Protein AF-A0A968Q126-F1 (afdb_monomer_lite)

pLDDT: mean 70.18, std 9.57, range [45.12, 82.25]

Radi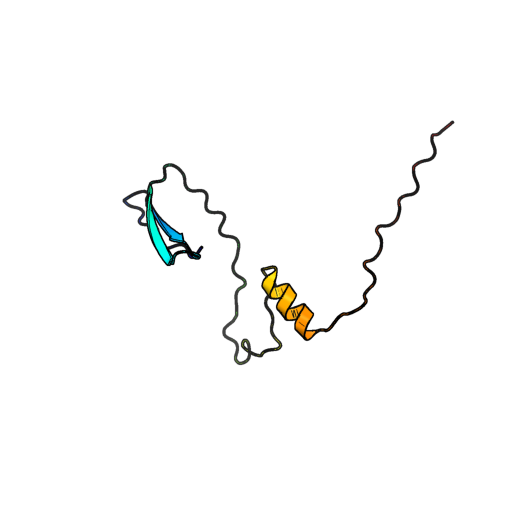us of gyration: 23.12 Å; chains: 1; bounding box: 36×68×41 Å

Foldseek 3Di:
DDWDDDDPVQQKTWDADPVVRDIDIDHDPDDDDPPDDDDDQPPDPCCPPLVNFDPDDPVSVVSVCVVVDPDPPPPPDDPPDPDDDPDD

Sequence (88 aa):
MKLPPLTGEAKTVQVHNLDTGEAYREAYDKLGLSLGAMPIRPNLPGIDHPNIYVLRSIPDMDAIMARLGPQSTPLATPPTTPARRPCI

Secondary structure (DSSP, 8-state):
-PPPP-BTTTTEEEEE-TTT--EEEEE-SS-----PPPPP----TTTT-TT----SSHHHHHHHHHHH------------PPPPPP--

Structure (mmCIF, N/CA/C/O backbone):
data_AF-A0A968Q126-F1
#
_entry.id   AF-A0A968Q126-F1
#
loop_
_atom_site.group_PDB
_atom_site.id
_atom_site.type_symbol
_atom_site.label_atom_id
_atom_site.label_alt_id
_atom_site.label_comp_id
_atom_site.label_asym_id
_atom_site.label_entity_id
_atom_site.label_seq_id
_atom_site.pdbx_PDB_ins_code
_atom_site.Cartn_x
_atom_site.Cartn_y
_atom_site.Cartn_z
_atom_site.occupancy
_atom_site.B_iso_or_equiv
_atom_site.auth_seq_id
_atom_site.auth_comp_id
_atom_site.auth_asym_id
_atom_site.auth_atom_id
_atom_site.pdbx_PDB_model_num
ATOM 1 N N . MET A 1 1 ? -2.036 -1.336 6.256 1.00 45.12 1 MET A N 1
ATOM 2 C CA . MET A 1 1 ? -3.234 -1.749 7.005 1.00 45.12 1 MET A CA 1
ATOM 3 C C . MET A 1 1 ? -4.087 -2.632 6.107 1.00 45.12 1 MET A C 1
ATOM 5 O O . MET A 1 1 ? -4.743 -2.122 5.208 1.00 45.12 1 MET A O 1
ATOM 9 N N . LYS A 1 2 ? -4.020 -3.955 6.267 1.00 46.12 2 LYS A N 1
ATOM 10 C CA . LYS A 1 2 ? -4.936 -4.881 5.584 1.00 46.12 2 LYS A CA 1
ATOM 11 C C . LYS A 1 2 ? -6.090 -5.122 6.549 1.00 46.12 2 LYS A C 1
ATOM 13 O O . LYS A 1 2 ? -5.820 -5.578 7.654 1.00 46.12 2 LYS A O 1
ATOM 18 N N . LEU A 1 3 ? -7.31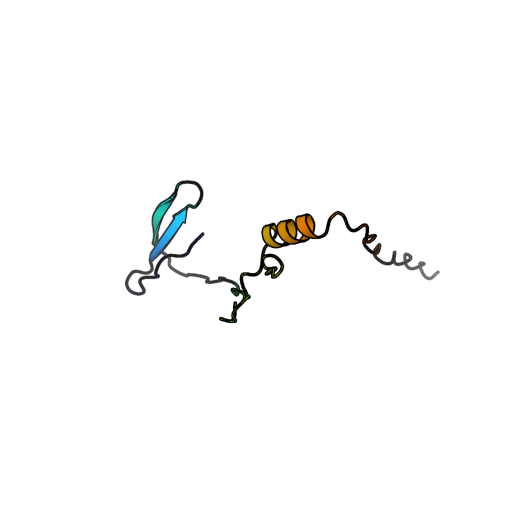6 -4.729 6.190 1.00 52.19 3 LEU A N 1
ATOM 19 C CA . LEU A 1 3 ? -8.451 -4.861 7.103 1.00 52.19 3 LEU A CA 1
ATOM 20 C C . LEU A 1 3 ? -8.905 -6.339 7.145 1.00 52.19 3 LEU A C 1
ATOM 22 O O . LEU A 1 3 ? -9.211 -6.902 6.092 1.00 52.19 3 LEU A O 1
ATOM 26 N N . PRO A 1 4 ? -8.914 -6.982 8.315 1.00 56.28 4 PRO A N 1
ATOM 27 C CA . PRO A 1 4 ? -9.455 -8.326 8.528 1.00 56.28 4 PRO A CA 1
ATOM 28 C C . PRO A 1 4 ? -10.995 -8.349 8.616 1.00 56.28 4 PRO A C 1
ATOM 30 O O . PRO A 1 4 ? -11.623 -7.287 8.652 1.00 56.28 4 PRO A O 1
ATOM 33 N N . PRO A 1 5 ? -11.626 -9.545 8.632 1.00 56.59 5 PRO A N 1
ATOM 34 C CA . PRO A 1 5 ? -13.083 -9.681 8.601 1.00 56.59 5 PRO A CA 1
ATOM 35 C C . PRO A 1 5 ? -13.779 -8.967 9.768 1.00 56.59 5 PRO A C 1
ATOM 37 O O . PRO A 1 5 ? -13.458 -9.178 10.938 1.00 56.59 5 PRO A O 1
ATOM 40 N N . LEU A 1 6 ? -14.773 -8.144 9.425 1.00 60.19 6 LEU A N 1
ATOM 41 C CA . LEU A 1 6 ? -15.680 -7.493 10.367 1.00 60.19 6 LEU A CA 1
ATOM 42 C C . LEU A 1 6 ? -16.678 -8.547 10.872 1.00 60.19 6 LEU A C 1
ATOM 44 O O . LEU A 1 6 ? -17.473 -9.068 10.090 1.00 60.19 6 LEU A O 1
ATOM 48 N N . THR A 1 7 ? -16.652 -8.876 12.163 1.00 56.44 7 THR A N 1
ATOM 49 C CA . THR A 1 7 ? -17.674 -9.740 12.776 1.00 56.44 7 THR A CA 1
ATOM 50 C C . THR A 1 7 ? -18.829 -8.858 13.246 1.00 56.44 7 THR A C 1
ATOM 52 O O . THR A 1 7 ? -18.728 -8.145 14.244 1.00 56.44 7 THR A O 1
ATOM 55 N N . GLY A 1 8 ? -19.927 -8.855 12.483 1.00 56.47 8 GLY A N 1
ATOM 56 C CA . GLY A 1 8 ? -21.090 -7.985 12.715 1.00 56.47 8 GLY A CA 1
ATOM 57 C C . GLY A 1 8 ? -21.802 -8.200 14.057 1.00 56.47 8 GLY A C 1
ATOM 58 O O . GLY A 1 8 ? -22.569 -7.342 14.478 1.00 56.47 8 GLY A O 1
ATOM 59 N N . GLU A 1 9 ? -21.517 -9.301 14.752 1.00 59.12 9 GLU A N 1
ATOM 60 C CA . GLU A 1 9 ? -22.144 -9.661 16.028 1.00 59.12 9 GLU A CA 1
ATOM 61 C C . GLU A 1 9 ? -21.481 -8.993 17.245 1.00 59.12 9 GLU A C 1
ATOM 63 O O . GLU A 1 9 ? -22.126 -8.834 18.276 1.00 59.12 9 GLU A O 1
ATOM 68 N N . ALA A 1 10 ? -20.218 -8.556 17.138 1.00 62.59 10 ALA A N 1
ATOM 69 C CA . ALA A 1 10 ? -19.427 -8.116 18.295 1.00 62.59 10 ALA A CA 1
ATOM 70 C C . ALA A 1 10 ? -18.961 -6.650 18.254 1.00 62.59 10 ALA A C 1
ATOM 72 O O . ALA A 1 10 ? -18.247 -6.232 19.159 1.00 62.59 10 ALA A O 1
ATOM 73 N N . LYS A 1 11 ? -19.317 -5.860 17.227 1.00 72.25 11 LYS A N 1
ATOM 74 C CA . LYS A 1 11 ? -18.776 -4.496 17.010 1.00 72.25 11 LYS A CA 1
ATOM 75 C C . LYS A 1 11 ? -17.256 -4.413 17.260 1.00 72.25 11 LYS A C 1
ATOM 77 O O . LYS A 1 11 ? -16.762 -3.494 17.910 1.00 72.25 11 LYS A O 1
ATOM 82 N N . THR A 1 12 ? -16.509 -5.403 16.769 1.00 73.75 12 THR A N 1
ATOM 83 C CA . THR A 1 12 ? -15.045 -5.434 16.885 1.00 73.75 12 THR A CA 1
ATOM 84 C C . THR A 1 12 ? -14.395 -5.395 15.510 1.00 73.75 12 THR A C 1
ATOM 86 O O . THR A 1 12 ? -14.890 -5.994 14.552 1.00 73.75 12 THR A O 1
ATOM 89 N N . VAL A 1 13 ? -13.296 -4.651 15.399 1.00 77.81 13 VAL A N 1
ATOM 90 C CA . VAL A 1 13 ? -12.381 -4.697 14.259 1.00 77.81 13 VAL A CA 1
ATOM 91 C C . VAL A 1 13 ? -11.127 -5.438 14.687 1.00 77.81 13 VAL A C 1
ATOM 93 O O . VAL A 1 13 ? -10.645 -5.267 15.805 1.00 77.81 13 VAL A O 1
ATOM 96 N N . GLN A 1 14 ? -10.583 -6.274 13.808 1.00 78.56 14 GLN A N 1
ATOM 97 C CA . GLN A 1 14 ? -9.213 -6.738 13.979 1.00 78.56 14 GLN A CA 1
ATOM 98 C C . GLN A 1 14 ? -8.300 -5.720 13.271 1.00 78.56 14 GLN A C 1
ATOM 100 O O . GLN A 1 14 ? -8.616 -5.212 12.197 1.00 78.56 14 GLN A O 1
ATOM 105 N N . VAL A 1 15 ? -7.200 -5.345 13.904 1.00 78.19 15 VAL A N 1
ATOM 106 C CA . VAL A 1 15 ? -6.229 -4.390 13.371 1.00 78.19 15 VAL A CA 1
ATOM 107 C C . VAL A 1 15 ? -4.921 -5.136 13.212 1.00 78.19 15 VAL A C 1
ATOM 109 O O . VAL A 1 15 ? -4.477 -5.808 14.138 1.00 78.19 15 VAL A O 1
ATOM 112 N N . HIS A 1 16 ? -4.329 -5.050 12.023 1.00 80.81 16 HIS A N 1
ATOM 113 C CA . HIS A 1 16 ? -3.028 -5.641 11.739 1.00 80.81 16 HIS A CA 1
ATOM 114 C C . HIS A 1 16 ? -1.991 -4.533 11.580 1.00 80.81 16 HIS A C 1
ATOM 116 O O . HIS A 1 16 ? -2.082 -3.721 10.647 1.00 80.81 16 HIS A O 1
ATOM 122 N N . ASN A 1 17 ? -1.028 -4.504 12.500 1.00 76.38 17 ASN A N 1
ATOM 123 C CA . ASN A 1 17 ? 0.104 -3.598 12.428 1.00 76.38 17 ASN A CA 1
ATOM 124 C C . ASN A 1 17 ? 1.103 -4.138 11.394 1.00 76.38 17 ASN A C 1
ATOM 126 O O . ASN A 1 17 ? 1.546 -5.279 11.491 1.00 76.38 17 ASN A O 1
ATOM 130 N N . LEU A 1 18 ? 1.430 -3.329 10.384 1.00 78.56 18 LEU A N 1
ATOM 131 C CA . LEU A 1 18 ? 2.367 -3.732 9.333 1.00 78.56 18 LEU A CA 1
ATOM 132 C C . LEU A 1 18 ? 3.834 -3.663 9.779 1.00 78.56 18 LEU A C 1
ATOM 134 O O . LEU A 1 18 ? 4.656 -4.343 9.176 1.00 78.56 18 LEU A O 1
ATOM 138 N N . ASP A 1 19 ? 4.146 -2.880 10.813 1.00 78.88 19 ASP A N 1
ATOM 139 C 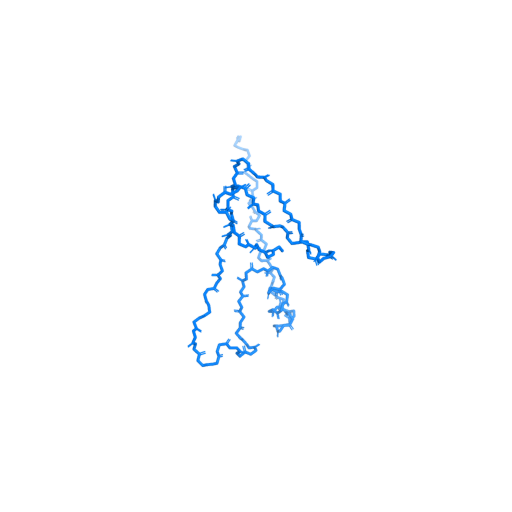CA . ASP A 1 19 ? 5.514 -2.693 11.304 1.00 78.88 19 ASP A CA 1
ATOM 140 C C . ASP A 1 19 ? 5.915 -3.804 12.282 1.00 78.88 19 ASP A C 1
ATOM 142 O O . ASP A 1 19 ? 7.042 -4.291 12.248 1.00 78.88 19 ASP A O 1
ATOM 146 N N . THR A 1 20 ? 4.985 -4.236 13.142 1.00 80.94 20 THR A N 1
ATOM 147 C CA . THR A 1 20 ? 5.235 -5.277 14.158 1.00 80.94 20 THR A CA 1
ATOM 148 C C . THR A 1 20 ? 4.669 -6.647 13.786 1.00 80.94 20 THR A C 1
ATOM 150 O O . THR A 1 20 ? 5.022 -7.644 14.409 1.00 80.94 20 THR A O 1
ATOM 153 N N . GLY A 1 21 ? 3.786 -6.727 12.784 1.00 80.62 21 GLY A N 1
ATOM 154 C CA . GLY A 1 21 ? 3.114 -7.965 12.373 1.00 80.62 21 GLY A CA 1
ATOM 155 C C . GLY A 1 21 ? 2.033 -8.452 13.344 1.00 80.62 21 GLY A C 1
ATOM 156 O O . GLY A 1 21 ? 1.390 -9.474 13.095 1.00 80.62 21 GLY A O 1
ATOM 157 N N . GLU A 1 22 ? 1.793 -7.737 14.441 1.00 80.75 22 GLU A N 1
ATOM 158 C CA . GLU A 1 22 ? 0.800 -8.130 15.434 1.00 80.75 22 GLU A CA 1
ATOM 159 C C . GLU A 1 22 ? -0.625 -7.842 14.951 1.00 80.75 22 GLU A C 1
ATOM 161 O O . GLU A 1 22 ? -0.906 -6.844 14.276 1.00 80.75 22 GLU A O 1
ATOM 166 N N . ALA A 1 23 ? -1.545 -8.741 15.305 1.00 82.25 23 ALA A N 1
ATOM 167 C CA . ALA A 1 23 ? -2.970 -8.584 15.059 1.00 82.25 23 ALA A CA 1
ATOM 168 C C . ALA A 1 23 ? -3.714 -8.508 16.393 1.00 82.25 23 ALA A C 1
ATOM 170 O O . ALA A 1 23 ? -3.707 -9.468 17.162 1.00 82.25 23 ALA A O 1
ATOM 171 N N . TYR A 1 24 ? -4.394 -7.394 16.650 1.00 81.38 24 TYR A N 1
ATOM 172 C CA . TYR A 1 24 ? -5.189 -7.198 17.862 1.00 81.38 24 TYR A CA 1
ATOM 173 C C . TYR A 1 24 ? -6.651 -6.910 17.518 1.00 81.38 24 TYR A C 1
ATOM 175 O O . TYR A 1 24 ? -6.990 -6.662 16.362 1.00 81.38 24 TYR A O 1
ATOM 183 N N . ARG A 1 25 ? -7.540 -7.014 18.509 1.00 80.75 25 ARG A N 1
ATOM 184 C CA . ARG A 1 25 ? -8.974 -6.736 18.355 1.00 80.75 25 ARG A CA 1
ATOM 185 C C . ARG A 1 25 ? -9.345 -5.512 19.170 1.00 80.75 25 ARG A C 1
ATOM 187 O O . ARG A 1 25 ? -9.000 -5.435 20.343 1.00 80.75 25 ARG A O 1
ATOM 194 N N . GLU A 1 26 ? -10.076 -4.600 18.551 1.00 80.06 26 GLU A N 1
ATOM 195 C CA . GLU A 1 26 ? -10.532 -3.362 19.170 1.00 80.06 26 GLU A CA 1
ATOM 196 C C . GLU A 1 26 ? -12.044 -3.215 18.967 1.00 80.06 26 GLU A C 1
ATOM 198 O O . GLU A 1 26 ? -12.565 -3.485 17.881 1.00 80.06 26 GLU A O 1
ATOM 203 N N . ALA A 1 27 ? -12.763 -2.853 20.029 1.00 81.25 27 ALA A N 1
ATOM 204 C CA . ALA A 1 27 ? -14.205 -2.624 19.984 1.00 81.25 27 ALA A CA 1
ATOM 205 C C . ALA A 1 27 ? -14.506 -1.189 19.529 1.00 81.25 27 ALA A C 1
ATOM 207 O O . ALA A 1 27 ? -13.779 -0.265 19.882 1.00 81.25 27 ALA A O 1
ATOM 208 N N . TYR A 1 28 ? -15.580 -0.994 18.762 1.00 77.06 28 TYR A N 1
ATOM 209 C CA . TYR A 1 28 ? -15.978 0.316 18.245 1.00 77.06 28 TYR A CA 1
ATOM 210 C C . TYR A 1 28 ? -17.467 0.594 18.466 1.00 77.06 28 TYR A C 1
ATOM 212 O O . TYR A 1 28 ? -18.316 -0.277 18.297 1.00 77.06 28 TYR A O 1
ATOM 220 N N . ASP A 1 29 ? -17.811 1.847 18.757 1.00 74.69 29 ASP A N 1
ATOM 221 C CA . ASP A 1 29 ? -19.213 2.278 18.822 1.00 74.69 29 ASP A CA 1
ATOM 222 C C . ASP A 1 29 ? -19.742 2.770 17.473 1.00 74.69 29 ASP A C 1
ATOM 224 O O . ASP A 1 29 ? -20.897 2.520 17.117 1.00 74.69 29 ASP A O 1
ATOM 228 N N . LYS A 1 30 ? -18.890 3.453 16.699 1.00 75.81 30 LYS A N 1
ATOM 229 C CA . LYS A 1 30 ? -19.180 3.948 15.348 1.00 75.81 30 LYS A CA 1
ATOM 230 C C . LYS A 1 30 ? -17.955 3.733 14.464 1.00 75.81 30 LYS A C 1
ATOM 232 O O . LYS A 1 30 ? -16.864 4.162 14.823 1.00 75.81 30 LYS A O 1
ATOM 237 N N . LEU A 1 31 ? -18.143 3.096 13.308 1.00 79.38 31 LEU A N 1
ATOM 238 C CA . LEU A 1 31 ? -17.069 2.803 12.356 1.00 79.38 31 LEU A CA 1
ATOM 239 C C . LEU A 1 31 ? -17.261 3.608 11.070 1.00 79.38 31 LEU A C 1
ATOM 241 O O . LEU A 1 31 ? -18.217 3.391 10.328 1.00 79.38 31 LEU A O 1
ATOM 245 N N . GLY A 1 32 ? -16.340 4.534 10.804 1.00 77.12 32 GLY A N 1
ATOM 246 C CA . GLY A 1 32 ? -16.265 5.258 9.537 1.00 77.12 32 GLY A CA 1
ATOM 247 C C . GLY A 1 32 ? -15.405 4.497 8.532 1.00 77.12 32 GLY A C 1
ATOM 248 O O . GLY A 1 32 ? -14.184 4.467 8.661 1.00 77.12 32 GLY A O 1
ATOM 249 N N . LEU A 1 33 ? -16.022 3.895 7.515 1.00 74.88 33 LEU A N 1
ATOM 250 C CA . LEU A 1 33 ? -15.302 3.197 6.450 1.00 74.88 33 LEU A CA 1
ATOM 251 C C . LEU A 1 33 ? -15.021 4.156 5.290 1.00 74.88 33 LEU A C 1
ATOM 253 O O . LEU A 1 33 ? -15.882 4.407 4.456 1.00 74.88 33 LEU A O 1
ATOM 257 N N . SER A 1 34 ? -13.794 4.670 5.226 1.00 75.81 34 SER A N 1
ATOM 258 C CA . SER A 1 34 ? -13.284 5.459 4.090 1.00 75.81 34 SER A CA 1
ATOM 259 C C . SER A 1 34 ? -12.257 4.658 3.285 1.00 75.81 34 SER A C 1
ATOM 261 O O . SER A 1 34 ? -11.194 5.153 2.912 1.00 75.81 34 SER A O 1
ATOM 263 N N . LEU A 1 35 ? -12.556 3.376 3.056 1.00 72.69 35 LEU A N 1
ATOM 264 C CA . LEU A 1 35 ? -11.744 2.486 2.230 1.00 72.69 35 LEU A CA 1
ATOM 265 C C . LEU A 1 35 ? -11.918 2.921 0.767 1.00 72.69 35 LEU A C 1
ATOM 267 O O . LEU A 1 35 ? -12.842 2.474 0.096 1.00 72.69 35 LEU A O 1
ATOM 271 N N . GLY A 1 36 ? -11.088 3.849 0.285 1.00 76.81 36 GLY A N 1
ATOM 272 C CA . GLY A 1 36 ? -11.162 4.338 -1.099 1.00 76.81 36 GLY A CA 1
ATOM 273 C C . GLY A 1 36 ? -11.103 3.214 -2.151 1.00 76.81 36 GLY A C 1
ATOM 274 O O . GLY A 1 36 ? -10.793 2.063 -1.849 1.00 76.81 36 GLY A O 1
ATOM 275 N N . ALA A 1 37 ? -11.325 3.529 -3.425 1.00 70.50 37 ALA A N 1
ATOM 276 C CA . ALA A 1 37 ? -11.486 2.512 -4.471 1.00 70.50 37 ALA A CA 1
ATOM 277 C C . ALA A 1 37 ? -10.180 1.796 -4.876 1.00 70.50 37 ALA A C 1
ATOM 279 O O . ALA A 1 37 ? -9.156 2.438 -5.113 1.00 70.50 37 ALA A O 1
ATOM 280 N N . MET A 1 38 ? -10.222 0.461 -4.998 1.00 70.44 38 MET A N 1
ATOM 281 C CA . MET A 1 38 ? -9.180 -0.308 -5.690 1.00 70.44 38 MET A CA 1
ATOM 282 C C . MET A 1 38 ? -9.379 -0.236 -7.207 1.00 70.44 38 MET A C 1
ATOM 284 O O . MET A 1 38 ? -10.484 -0.513 -7.672 1.00 70.44 38 MET A O 1
ATOM 288 N N . PRO A 1 39 ? -8.338 0.114 -7.984 1.00 67.19 39 PRO A N 1
ATOM 289 C CA . PRO A 1 39 ? -8.395 0.048 -9.435 1.00 67.19 39 PRO A CA 1
ATOM 290 C C . PRO A 1 39 ? -8.621 -1.401 -9.860 1.00 67.19 39 PRO A C 1
ATOM 292 O O . PRO A 1 39 ? -7.894 -2.311 -9.454 1.00 67.19 39 PRO A O 1
ATOM 295 N N . ILE A 1 40 ? -9.665 -1.604 -10.656 1.00 70.88 40 ILE A N 1
ATOM 296 C CA . ILE A 1 40 ? -10.032 -2.912 -11.187 1.00 70.88 40 ILE A CA 1
ATOM 297 C C . ILE A 1 40 ? -8.966 -3.305 -12.210 1.00 70.88 40 ILE A C 1
ATOM 299 O O . ILE A 1 40 ? -8.694 -2.543 -13.135 1.00 70.88 40 ILE A O 1
ATOM 303 N N . ARG A 1 41 ? -8.370 -4.489 -12.046 1.00 69.00 41 ARG A N 1
ATOM 304 C CA . ARG A 1 41 ? -7.504 -5.117 -13.052 1.00 69.00 41 ARG A CA 1
ATOM 305 C C . ARG A 1 41 ? -8.335 -6.154 -13.814 1.00 69.00 41 ARG A C 1
ATOM 307 O O . ARG A 1 41 ? -8.633 -7.199 -13.238 1.00 69.00 41 ARG A O 1
ATOM 314 N N . PRO A 1 42 ? -8.770 -5.877 -15.056 1.00 76.31 42 PRO A N 1
ATOM 315 C CA . PRO A 1 42 ? -9.501 -6.857 -15.853 1.00 76.31 42 PRO A CA 1
ATOM 316 C C . PRO A 1 42 ? -8.643 -8.102 -16.102 1.00 76.31 42 PRO A C 1
ATOM 318 O O . PRO A 1 42 ? -7.443 -7.984 -16.332 1.00 76.31 42 PRO A O 1
ATOM 321 N N . ASN A 1 43 ? -9.246 -9.293 -16.101 1.00 69.19 43 ASN A N 1
ATOM 322 C CA . ASN A 1 43 ? -8.532 -10.549 -16.348 1.00 69.19 43 ASN A CA 1
ATOM 323 C C . ASN A 1 43 ? -8.247 -10.739 -17.852 1.00 69.19 43 ASN A C 1
ATOM 325 O O . ASN A 1 43 ? -8.860 -11.580 -18.509 1.00 69.19 43 ASN A O 1
ATOM 329 N N . LEU A 1 44 ? -7.365 -9.904 -18.404 1.00 71.94 44 LEU A N 1
ATOM 330 C CA . LEU A 1 44 ? -6.928 -9.947 -19.798 1.00 71.94 44 LEU A CA 1
ATOM 331 C C . LEU A 1 44 ? -5.523 -10.572 -19.878 1.00 71.94 44 LEU A C 1
ATOM 333 O O . LEU A 1 44 ? -4.652 -10.186 -19.092 1.00 71.94 44 LEU A O 1
ATOM 337 N N . PRO A 1 45 ? -5.259 -11.506 -20.814 1.00 69.56 45 PRO A N 1
ATOM 338 C CA . PRO A 1 45 ? -3.912 -12.025 -21.015 1.00 69.56 45 PRO A CA 1
ATOM 339 C C . PRO A 1 45 ? -2.953 -10.872 -21.342 1.00 69.56 45 PRO A C 1
ATOM 341 O O . PRO A 1 45 ? -3.189 -10.102 -22.270 1.00 69.56 45 PRO A O 1
ATOM 344 N N . GLY A 1 46 ? -1.881 -10.745 -20.555 1.00 68.44 46 GLY A N 1
ATOM 345 C CA . GLY A 1 46 ? -0.872 -9.694 -20.715 1.00 68.44 46 GLY A CA 1
ATOM 346 C C . GLY A 1 46 ? -1.027 -8.477 -19.798 1.00 68.44 46 GLY A C 1
ATOM 347 O O . GLY A 1 46 ? -0.209 -7.571 -19.905 1.00 68.44 46 GLY A O 1
ATOM 348 N N . ILE A 1 47 ? -2.002 -8.441 -18.879 1.00 69.94 47 ILE A N 1
ATOM 349 C CA . ILE A 1 47 ? -2.146 -7.322 -17.925 1.00 69.94 47 ILE A CA 1
ATOM 350 C C . ILE A 1 47 ? -0.985 -7.207 -16.919 1.00 69.94 47 ILE A C 1
ATOM 352 O O . ILE A 1 47 ? -0.698 -6.114 -16.439 1.00 69.94 47 ILE A O 1
ATOM 356 N N . ASP A 1 48 ? -0.274 -8.305 -16.653 1.00 70.56 48 ASP A N 1
ATOM 357 C CA . ASP A 1 48 ? 0.940 -8.329 -15.823 1.00 70.56 48 ASP A CA 1
ATOM 358 C C . ASP A 1 48 ? 2.212 -7.935 -16.598 1.00 70.56 48 ASP A C 1
ATOM 360 O O . ASP A 1 48 ? 3.330 -8.131 -16.118 1.00 70.56 48 ASP A O 1
ATOM 364 N N . HIS A 1 49 ? 2.079 -7.386 -17.813 1.00 74.94 49 HIS A N 1
ATOM 365 C CA . HIS A 1 49 ? 3.239 -6.919 -18.565 1.00 74.94 49 HIS A CA 1
ATOM 366 C C . HIS A 1 49 ? 3.954 -5.800 -17.785 1.00 74.94 49 HIS A C 1
ATOM 368 O O . HIS A 1 49 ? 3.299 -4.852 -17.350 1.00 74.94 49 HIS A O 1
ATOM 374 N N . PRO A 1 50 ? 5.299 -5.802 -17.692 1.00 72.62 50 PRO A N 1
ATOM 375 C CA . PRO A 1 50 ? 6.079 -4.817 -16.926 1.00 72.62 50 PRO A CA 1
ATOM 376 C C . PRO A 1 50 ? 5.989 -3.368 -17.438 1.00 72.62 50 PRO A C 1
ATOM 378 O O . PRO A 1 50 ? 6.688 -2.500 -16.931 1.00 72.62 50 PRO A O 1
ATOM 381 N N . ASN A 1 51 ? 5.170 -3.105 -18.460 1.00 73.56 51 ASN A N 1
ATOM 382 C CA . ASN A 1 51 ? 4.909 -1.765 -18.993 1.00 73.56 51 ASN A CA 1
ATOM 383 C C . ASN A 1 51 ? 3.493 -1.268 -18.644 1.00 73.56 51 ASN A C 1
ATOM 385 O O . ASN A 1 51 ? 3.131 -0.158 -19.022 1.0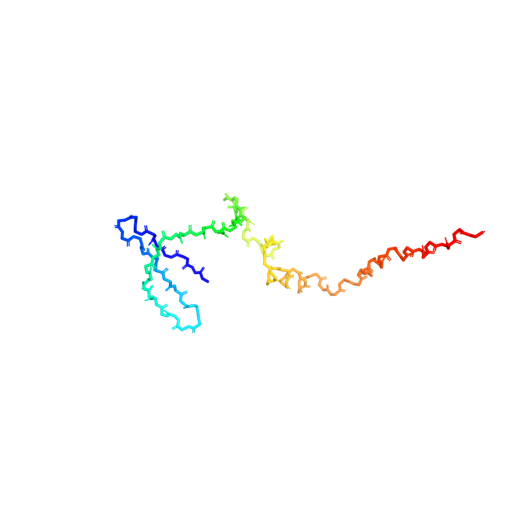0 73.56 51 ASN A O 1
ATOM 389 N N . ILE A 1 52 ? 2.684 -2.085 -17.963 1.00 74.81 52 ILE A N 1
ATOM 390 C CA . ILE A 1 52 ? 1.339 -1.733 -17.516 1.00 74.81 52 ILE A CA 1
ATOM 391 C C . ILE A 1 52 ? 1.443 -1.340 -16.047 1.00 74.81 52 ILE A C 1
ATOM 393 O O . ILE A 1 52 ? 1.751 -2.160 -15.185 1.00 74.81 52 ILE A O 1
ATOM 397 N N . TYR A 1 53 ? 1.194 -0.064 -15.772 1.00 71.50 53 TYR A N 1
ATOM 398 C CA . TYR A 1 53 ? 1.270 0.507 -14.433 1.00 71.50 53 TYR A CA 1
ATOM 399 C C . TYR A 1 53 ? -0.108 0.974 -13.982 1.00 71.50 53 TYR A C 1
ATOM 401 O O . TYR A 1 53 ? -0.927 1.437 -14.776 1.00 71.50 53 TYR A O 1
ATOM 409 N N . VAL A 1 54 ? -0.354 0.867 -12.683 1.00 76.69 54 VAL A N 1
ATOM 410 C CA . VAL A 1 54 ? -1.560 1.367 -12.032 1.00 76.69 54 VAL A CA 1
ATOM 411 C C . VAL A 1 54 ? -1.134 2.528 -11.153 1.00 76.69 54 VAL A C 1
ATOM 413 O O . VAL A 1 54 ? -0.323 2.321 -10.265 1.00 76.69 54 VAL A O 1
ATOM 416 N N . LEU A 1 55 ? -1.670 3.727 -11.373 1.00 76.94 55 LEU A N 1
ATOM 417 C CA . LEU A 1 55 ? -1.356 4.891 -10.546 1.00 76.94 55 LEU A CA 1
ATOM 418 C C . LEU A 1 55 ? -2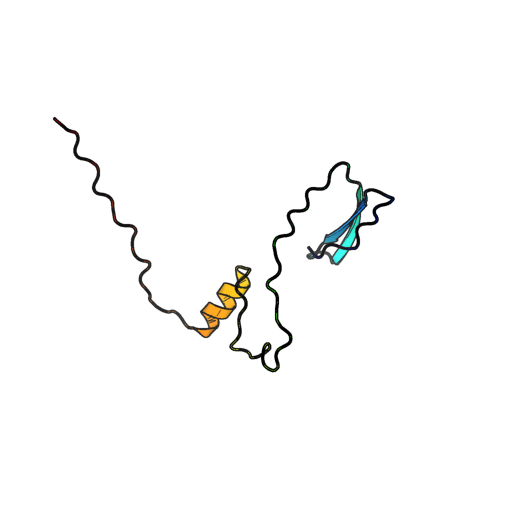.419 5.052 -9.454 1.00 76.94 55 LEU A C 1
ATOM 420 O O . LEU A 1 55 ? -3.503 5.574 -9.716 1.00 76.94 55 LEU A O 1
ATOM 424 N N . ARG A 1 56 ? -2.126 4.592 -8.232 1.00 76.62 56 ARG A N 1
ATOM 425 C CA . ARG A 1 56 ? -2.987 4.819 -7.057 1.00 76.62 56 ARG A CA 1
ATOM 426 C C . ARG A 1 56 ? -2.252 5.517 -5.917 1.00 76.62 56 ARG A C 1
ATOM 428 O O . ARG A 1 56 ? -2.861 6.292 -5.183 1.00 76.62 56 ARG A O 1
ATOM 435 N N . SER A 1 57 ? -0.977 5.206 -5.745 1.00 76.94 57 SER A N 1
ATOM 436 C CA . SER A 1 57 ? -0.181 5.608 -4.591 1.00 76.94 57 SER A CA 1
ATOM 437 C C . SER A 1 57 ? 1.133 6.242 -5.043 1.00 76.94 57 SER A C 1
ATOM 439 O O . SER A 1 57 ? 1.587 6.021 -6.161 1.00 76.94 57 SER A O 1
ATOM 441 N N . ILE A 1 58 ? 1.783 6.989 -4.150 1.00 79.75 58 ILE A N 1
ATOM 442 C CA . ILE A 1 58 ? 3.121 7.564 -4.377 1.00 79.75 58 ILE A CA 1
ATOM 443 C C . ILE A 1 58 ? 4.152 6.525 -4.877 1.00 79.75 58 ILE A C 1
ATOM 445 O O . ILE A 1 58 ? 4.790 6.806 -5.887 1.00 79.75 58 ILE A O 1
ATOM 449 N N . PRO A 1 59 ? 4.274 5.305 -4.305 1.00 78.31 59 PRO A N 1
ATOM 450 C CA . PRO A 1 59 ? 5.223 4.315 -4.830 1.00 78.31 59 PRO A CA 1
ATOM 451 C C . PRO A 1 59 ? 4.932 3.879 -6.275 1.00 78.31 59 PRO A C 1
ATOM 453 O O . PRO A 1 59 ? 5.851 3.485 -6.992 1.00 78.31 59 PRO A O 1
ATOM 456 N N . ASP A 1 60 ? 3.678 3.969 -6.735 1.00 77.75 60 ASP A N 1
ATOM 457 C CA . ASP A 1 60 ? 3.343 3.675 -8.131 1.00 77.75 60 ASP A CA 1
ATOM 458 C C . ASP A 1 60 ? 3.899 4.760 -9.068 1.00 77.75 60 ASP A C 1
ATOM 460 O O . ASP A 1 60 ? 4.369 4.463 -10.168 1.00 77.75 60 ASP A O 1
ATOM 464 N N . MET A 1 61 ? 3.876 6.020 -8.620 1.00 78.62 61 MET A N 1
ATOM 465 C CA . MET A 1 61 ? 4.482 7.141 -9.337 1.00 78.62 61 MET A CA 1
ATOM 466 C C . MET A 1 61 ? 6.001 6.972 -9.420 1.00 78.62 61 MET A C 1
ATOM 468 O O . MET A 1 61 ? 6.562 7.134 -10.502 1.00 78.62 61 MET A O 1
ATOM 472 N N . ASP A 1 62 ? 6.652 6.579 -8.323 1.00 80.50 62 ASP A N 1
ATOM 473 C CA . ASP A 1 62 ? 8.099 6.335 -8.298 1.00 80.50 62 ASP A CA 1
ATOM 474 C C . ASP A 1 62 ? 8.511 5.244 -9.299 1.00 80.50 62 ASP A C 1
ATOM 476 O O . ASP A 1 62 ? 9.492 5.405 -10.028 1.00 80.50 62 ASP A O 1
ATOM 480 N N . ALA A 1 63 ? 7.730 4.163 -9.409 1.00 80.56 63 ALA A N 1
ATOM 481 C CA . ALA A 1 63 ? 7.977 3.092 -10.376 1.00 80.56 63 ALA A CA 1
ATOM 482 C C . ALA A 1 63 ? 7.873 3.567 -11.838 1.00 80.56 63 ALA A C 1
ATOM 484 O O . ALA A 1 63 ? 8.681 3.170 -12.682 1.00 80.56 63 ALA A O 1
ATOM 485 N N . ILE A 1 64 ? 6.905 4.438 -12.139 1.00 79.56 64 ILE A N 1
ATOM 486 C CA . ILE A 1 64 ? 6.734 5.035 -13.471 1.00 79.56 64 ILE A CA 1
ATOM 487 C C . ILE A 1 64 ? 7.888 6.001 -13.776 1.00 79.56 64 ILE A C 1
ATOM 489 O O . ILE A 1 64 ? 8.471 5.950 -14.860 1.00 79.56 64 ILE A O 1
ATOM 493 N N . MET A 1 65 ? 8.263 6.844 -12.812 1.00 78.56 65 MET A N 1
ATOM 494 C CA . MET A 1 65 ? 9.351 7.816 -12.957 1.00 78.56 65 MET A CA 1
ATOM 495 C C . MET A 1 65 ? 10.709 7.133 -13.150 1.00 78.56 65 MET A C 1
ATOM 497 O O . MET A 1 65 ? 11.480 7.534 -14.022 1.00 78.56 65 MET A O 1
ATOM 501 N N . ALA A 1 66 ? 10.980 6.053 -12.412 1.00 81.25 66 ALA A N 1
ATOM 502 C CA . ALA A 1 66 ? 12.186 5.246 -12.589 1.00 81.25 66 ALA A CA 1
ATOM 503 C C . ALA A 1 66 ? 12.285 4.638 -14.001 1.00 81.25 66 ALA A C 1
ATOM 505 O O . ALA A 1 66 ? 13.383 4.461 -14.527 1.00 81.25 66 ALA A O 1
ATOM 506 N N . ARG A 1 67 ? 11.142 4.337 -14.634 1.00 77.75 67 ARG A N 1
ATOM 507 C CA . ARG A 1 67 ? 11.071 3.767 -15.986 1.00 77.75 67 ARG A CA 1
ATOM 508 C C . ARG A 1 67 ? 11.211 4.819 -17.091 1.00 77.75 67 ARG A C 1
ATOM 510 O O . ARG A 1 67 ? 11.800 4.518 -18.125 1.00 77.75 67 ARG A O 1
ATOM 517 N N . LEU A 1 68 ? 10.662 6.022 -16.894 1.00 77.62 68 LEU A N 1
ATOM 518 C CA . LEU A 1 68 ? 10.641 7.101 -17.896 1.00 77.62 68 LEU A CA 1
ATOM 519 C C . LEU A 1 68 ? 11.921 7.958 -17.927 1.00 77.62 68 LEU A C 1
ATOM 521 O O . LEU A 1 68 ? 12.117 8.720 -18.879 1.00 77.62 68 LEU A O 1
ATOM 525 N N . GLY A 1 69 ? 12.797 7.824 -16.924 1.00 68.38 69 GLY A N 1
ATOM 526 C CA . GLY A 1 69 ? 13.960 8.696 -16.745 1.00 68.38 69 GLY A CA 1
ATOM 527 C C . GLY A 1 69 ? 13.550 10.135 -16.388 1.00 68.38 69 GLY A C 1
ATOM 528 O O . GLY A 1 69 ? 12.366 10.477 -16.445 1.00 68.38 69 GLY A O 1
ATOM 529 N N . PRO A 1 70 ? 14.491 11.011 -15.990 1.00 62.53 70 PRO A N 1
ATOM 530 C CA . PRO A 1 70 ? 14.180 12.404 -15.688 1.00 62.53 70 PRO A CA 1
ATOM 531 C C . PRO A 1 70 ? 13.733 13.124 -16.966 1.00 62.53 70 PRO A C 1
ATOM 533 O O . PRO A 1 70 ? 14.546 13.620 -17.741 1.00 62.53 70 PRO A O 1
ATOM 536 N N . GLN A 1 71 ? 12.423 13.183 -17.193 1.00 50.16 71 GLN A N 1
ATOM 537 C CA . GLN A 1 71 ? 11.845 14.038 -18.217 1.00 50.16 71 GLN A CA 1
ATOM 538 C C . GLN A 1 71 ? 11.813 15.458 -17.663 1.00 50.16 71 GLN A C 1
ATOM 540 O O . GLN A 1 71 ? 10.998 15.797 -16.804 1.00 50.16 71 GLN A O 1
ATOM 545 N N . SER A 1 72 ? 12.721 16.290 -18.163 1.00 47.78 72 SER A N 1
ATOM 546 C CA . SER A 1 72 ? 12.738 17.735 -17.974 1.00 47.78 72 SER A CA 1
ATOM 547 C C . SER A 1 72 ? 11.532 18.364 -18.679 1.00 47.78 72 SER A C 1
ATOM 549 O O . SER A 1 72 ? 11.679 19.037 -19.694 1.00 47.78 72 SER A O 1
ATOM 551 N N . THR A 1 73 ? 10.319 18.122 -18.188 1.00 55.28 73 THR A N 1
ATOM 552 C CA . THR A 1 73 ? 9.189 18.985 -18.537 1.00 55.28 73 THR A CA 1
ATOM 553 C C . THR A 1 73 ? 9.218 20.113 -17.519 1.00 55.28 73 THR A C 1
ATOM 555 O O . THR A 1 73 ? 9.025 19.834 -16.333 1.00 55.28 73 THR A O 1
ATOM 558 N N . PRO A 1 74 ? 9.519 21.363 -17.916 1.00 55.34 74 PRO A N 1
ATOM 559 C CA . PRO A 1 74 ? 9.450 22.474 -16.987 1.00 55.34 74 PRO A CA 1
ATOM 560 C C . PRO A 1 74 ? 8.021 22.502 -16.458 1.00 55.34 74 PRO A C 1
ATOM 562 O O . PRO A 1 74 ? 7.074 22.621 -17.238 1.00 55.34 74 PRO A O 1
ATOM 565 N N . LEU A 1 75 ? 7.870 22.320 -15.146 1.00 56.72 75 LEU A N 1
ATOM 566 C CA . LEU A 1 75 ? 6.621 22.558 -14.443 1.00 56.72 75 LEU A CA 1
ATOM 567 C C . LEU A 1 75 ? 6.157 23.946 -14.879 1.00 56.72 75 LEU A C 1
ATOM 569 O O . LEU A 1 75 ? 6.836 24.927 -14.575 1.00 56.72 75 LEU A O 1
ATOM 573 N N . ALA A 1 76 ? 5.079 24.003 -15.665 1.00 54.66 76 ALA A N 1
ATOM 574 C CA . ALA A 1 76 ? 4.521 25.254 -16.142 1.00 54.66 76 ALA A CA 1
ATOM 575 C C . ALA A 1 76 ? 4.338 26.151 -14.919 1.00 54.66 76 ALA A C 1
ATOM 577 O O . ALA A 1 76 ? 3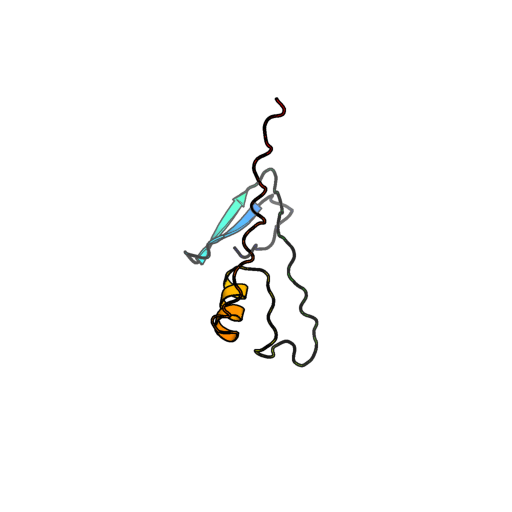.557 25.837 -14.017 1.00 54.66 76 ALA A O 1
ATOM 578 N N . THR A 1 77 ? 5.144 27.209 -14.844 1.00 60.31 77 THR A N 1
ATOM 579 C CA . THR A 1 77 ? 5.046 28.182 -13.770 1.00 60.31 77 THR A CA 1
ATOM 580 C C . THR A 1 77 ? 3.611 28.700 -13.771 1.00 60.31 77 THR A C 1
ATOM 582 O O . THR A 1 77 ? 3.068 28.975 -14.848 1.00 60.31 77 THR A O 1
ATOM 585 N N . PRO A 1 78 ? 2.952 28.779 -12.599 1.00 65.88 78 PRO A N 1
ATOM 586 C CA . PRO A 1 78 ? 1.606 29.326 -12.537 1.00 65.88 78 PRO A CA 1
ATOM 587 C C . PRO A 1 78 ? 1.634 30.703 -13.206 1.00 65.88 78 PRO A C 1
ATOM 589 O O . PRO A 1 78 ? 2.617 31.428 -13.011 1.00 65.88 78 PRO A O 1
ATOM 592 N N . PRO A 1 79 ? 0.622 31.080 -14.011 1.00 61.75 79 PRO A N 1
ATOM 593 C CA . PRO A 1 79 ? 0.592 32.416 -14.578 1.00 61.75 79 PRO A CA 1
ATOM 594 C C . PRO A 1 79 ? 0.653 33.398 -13.410 1.00 61.75 79 PRO A C 1
ATOM 596 O O . PRO A 1 79 ? -0.277 33.475 -12.602 1.00 61.75 79 PRO A O 1
ATOM 599 N N . THR A 1 80 ? 1.780 34.101 -13.281 1.00 62.56 80 THR A N 1
ATOM 600 C CA . THR A 1 80 ? 1.951 35.174 -12.309 1.00 62.56 80 THR A CA 1
ATOM 601 C C . THR A 1 80 ? 0.889 36.205 -12.642 1.00 62.56 80 THR A C 1
ATOM 603 O O . THR A 1 80 ? 1.025 36.978 -13.588 1.00 62.56 80 THR A O 1
ATOM 606 N N . THR A 1 81 ? -0.219 36.158 -11.906 1.00 66.19 81 THR A N 1
ATOM 607 C CA . THR A 1 81 ? -1.290 37.139 -12.020 1.00 66.19 81 THR A CA 1
ATOM 608 C C . THR A 1 81 ? -0.665 38.494 -11.704 1.00 66.19 81 THR A C 1
ATOM 610 O O . THR A 1 81 ? -0.134 38.653 -10.600 1.00 66.19 81 THR A O 1
ATOM 613 N N . PRO A 1 82 ? -0.666 39.470 -12.628 1.00 65.25 82 PRO A N 1
ATOM 614 C CA . PRO A 1 82 ? -0.173 40.789 -12.290 1.00 65.25 82 PRO A CA 1
ATOM 615 C C . PRO A 1 82 ? -1.084 41.358 -11.202 1.00 65.25 82 PRO A C 1
ATOM 617 O O . PRO A 1 82 ? -2.310 41.361 -11.338 1.00 65.25 82 PRO A O 1
ATOM 620 N N . ALA A 1 83 ? -0.474 41.789 -10.097 1.00 66.31 83 ALA A N 1
ATOM 621 C CA . ALA A 1 83 ? -1.165 42.449 -9.002 1.00 66.31 83 ALA A CA 1
ATOM 622 C C . ALA A 1 83 ? -2.054 43.564 -9.571 1.00 66.31 83 ALA A C 1
ATOM 624 O O . ALA A 1 83 ? -1.580 44.432 -10.311 1.00 66.31 83 ALA A O 1
ATOM 625 N N . ARG A 1 84 ? -3.358 43.499 -9.267 1.00 59.78 84 ARG A N 1
ATOM 626 C CA . ARG A 1 84 ? -4.337 44.520 -9.656 1.00 59.78 84 ARG A CA 1
ATOM 627 C C . ARG A 1 84 ? -3.784 45.891 -9.277 1.00 59.78 84 ARG A C 1
ATOM 629 O O . ARG A 1 84 ? -3.517 46.142 -8.104 1.00 59.78 84 ARG A O 1
ATOM 636 N N . ARG A 1 85 ? -3.627 46.770 -10.270 1.00 63.47 85 ARG A N 1
ATOM 637 C CA . ARG A 1 85 ? -3.368 48.191 -10.024 1.00 63.47 85 ARG A CA 1
ATOM 638 C C . ARG A 1 85 ? -4.505 48.733 -9.147 1.00 63.47 85 ARG A C 1
ATOM 640 O O . ARG A 1 85 ? -5.662 48.447 -9.464 1.00 63.47 85 ARG A O 1
ATOM 647 N N . PRO A 1 86 ? -4.222 49.478 -8.067 1.00 65.88 86 PRO A N 1
ATOM 648 C CA . PRO A 1 86 ? -5.271 50.202 -7.371 1.00 65.88 86 PRO A CA 1
ATOM 649 C C . PRO A 1 86 ? -5.832 51.248 -8.338 1.00 65.88 86 PRO A C 1
ATOM 651 O O . PRO A 1 86 ? -5.072 52.011 -8.934 1.00 65.88 86 PRO A O 1
ATOM 654 N N . CYS A 1 87 ? -7.149 51.231 -8.542 1.00 57.28 87 CYS A N 1
ATOM 655 C CA . CYS A 1 87 ? -7.840 52.323 -9.214 1.00 57.28 87 CYS A CA 1
ATOM 656 C C . CYS A 1 87 ? -7.677 53.576 -8.345 1.00 57.28 87 CYS A C 1
ATOM 658 O O . CYS A 1 87 ? -8.220 53.624 -7.241 1.00 57.28 87 CYS A O 1
ATOM 660 N N . ILE A 1 88 ? -6.916 54.545 -8.844 1.00 63.19 88 ILE A N 1
ATOM 661 C CA . ILE A 1 88 ? -6.906 55.947 -8.418 1.00 63.19 88 ILE A CA 1
ATOM 662 C C . ILE A 1 88 ? -7.131 56.806 -9.652 1.00 63.19 88 ILE A C 1
ATOM 664 O O . ILE A 1 88 ? -6.572 56.443 -10.713 1.00 63.19 88 ILE A O 1
#